Protein AF-A0A822YID9-F1 (afdb_monomer_lite)

Foldseek 3Di:
DDPVVVLVLLQVLCVVLVNHPCSPPDPVRDDPVSNVSSVVSVVQRDDPVPPPPDPPDPPPDDDPPDSPDDDDDDPDLVCLVPPNQKDFDDDPNDGQDIDGNVCLVVDPRPVSVVSVVVVVPPDDDDDDDDD

Sequence (131 aa):
MSKEQIAELVTENLAAVGLKGVEDRLPSELSGGMKKRVALARSIIYDNTKETIEPEGEDAMGKPGKIASYVVVTHQHSTIRRAVDRLLFLYEGRVVWEGMTDEFTTSTNPIVRQVKLHWVCLTPLTAYQLV

Structure (mmCIF, N/CA/C/O backbone):
data_AF-A0A822YID9-F1
#
_entry.id   AF-A0A822YID9-F1
#
loop_
_atom_site.group_PDB
_atom_site.id
_atom_site.type_symbol
_atom_site.label_atom_id
_atom_site.label_alt_id
_atom_site.label_comp_id
_atom_site.label_asym_id
_atom_site.label_entity_id
_atom_site.label_seq_id
_atom_site.pdbx_PDB_ins_code
_atom_site.Cartn_x
_atom_site.Cartn_y
_atom_site.Cartn_z
_atom_site.occupancy
_atom_site.B_iso_or_equiv
_atom_site.auth_seq_id
_atom_site.auth_comp_id
_atom_site.auth_asym_id
_atom_site.auth_atom_id
_atom_site.pdbx_PDB_model_num
ATOM 1 N N . MET A 1 1 ? -22.283 10.931 10.666 1.00 70.75 1 MET A N 1
ATOM 2 C CA . MET A 1 1 ? -21.974 9.533 11.024 1.00 70.75 1 MET A CA 1
ATOM 3 C C . MET A 1 1 ? -22.184 9.323 12.513 1.00 70.75 1 MET A C 1
ATOM 5 O O . MET A 1 1 ? -21.739 10.160 13.295 1.00 70.75 1 MET A O 1
ATOM 9 N N . SER A 1 2 ? -22.864 8.246 12.900 1.00 86.56 2 SER A N 1
ATOM 10 C CA . SER A 1 2 ? -22.913 7.786 14.289 1.00 86.56 2 SER A CA 1
ATOM 11 C C . SER A 1 2 ? -21.573 7.155 14.699 1.00 86.56 2 SER A C 1
ATOM 13 O O . SER A 1 2 ? -20.729 6.861 13.847 1.00 86.56 2 SER A O 1
ATOM 15 N N . LYS A 1 3 ? -21.349 6.951 16.003 1.00 84.62 3 LYS A N 1
ATOM 16 C CA . LYS A 1 3 ? -20.117 6.307 16.496 1.00 84.62 3 LYS A CA 1
ATOM 17 C C . LYS A 1 3 ? -19.984 4.876 15.980 1.00 84.62 3 LYS A C 1
ATOM 19 O O . LYS A 1 3 ? -18.881 4.431 15.684 1.00 84.62 3 LYS A O 1
ATOM 24 N N . GLU A 1 4 ? -21.113 4.199 15.836 1.00 87.00 4 GLU A N 1
ATOM 25 C CA . GLU A 1 4 ? -21.224 2.835 15.331 1.00 87.00 4 GLU A CA 1
ATOM 26 C C . GLU A 1 4 ? -20.778 2.777 13.865 1.00 87.00 4 GLU A C 1
ATOM 28 O O . GLU A 1 4 ? -19.934 1.957 13.520 1.00 87.00 4 GLU A O 1
ATOM 33 N N . GLN A 1 5 ? -21.230 3.726 13.036 1.00 83.50 5 GLN A N 1
ATOM 34 C CA . GLN A 1 5 ? -20.811 3.832 11.631 1.00 83.50 5 GLN A CA 1
ATOM 35 C C . GLN A 1 5 ? -19.308 4.110 11.483 1.00 83.50 5 GLN A C 1
ATOM 37 O O . GLN A 1 5 ? -18.662 3.597 10.574 1.00 83.50 5 GLN A O 1
ATOM 42 N N . ILE A 1 6 ? -18.728 4.924 12.373 1.00 85.44 6 ILE A N 1
ATOM 43 C CA . ILE A 1 6 ? -17.280 5.184 12.370 1.00 85.44 6 ILE A CA 1
ATOM 44 C C . ILE A 1 6 ? -16.512 3.908 12.729 1.00 85.44 6 ILE A C 1
ATOM 46 O O . ILE A 1 6 ? -15.519 3.591 12.076 1.00 85.44 6 ILE A O 1
ATOM 50 N N . ALA A 1 7 ? -16.960 3.176 13.751 1.00 87.25 7 ALA A N 1
ATOM 51 C CA . ALA A 1 7 ? -16.314 1.941 14.187 1.00 87.25 7 ALA A CA 1
ATOM 52 C C . ALA A 1 7 ? -16.351 0.857 13.098 1.00 87.25 7 ALA A C 1
ATOM 54 O O . ALA A 1 7 ? -15.343 0.190 12.854 1.00 87.25 7 ALA A O 1
ATOM 55 N N . GLU A 1 8 ? -17.480 0.725 12.404 1.00 86.62 8 GLU A N 1
ATOM 56 C CA . GLU A 1 8 ? -17.638 -0.187 11.271 1.00 86.62 8 GLU A CA 1
ATOM 57 C C . GLU A 1 8 ? -16.682 0.178 10.127 1.00 86.62 8 GLU A C 1
ATOM 59 O O . GLU A 1 8 ? -15.867 -0.652 9.718 1.00 86.62 8 GLU A O 1
ATOM 64 N N . LEU A 1 9 ? -16.659 1.451 9.713 1.00 85.19 9 LEU A N 1
ATOM 65 C CA . LEU A 1 9 ? -15.767 1.932 8.656 1.00 85.19 9 LEU A CA 1
ATOM 66 C C . LEU A 1 9 ? -14.284 1.712 8.998 1.00 85.19 9 LEU A C 1
ATOM 68 O O . LEU A 1 9 ? -13.495 1.294 8.148 1.00 85.19 9 LEU A O 1
ATOM 72 N N . VAL A 1 10 ? -13.879 1.979 10.242 1.00 87.31 10 VAL A N 1
ATOM 73 C CA . VAL A 1 10 ? -12.500 1.738 10.700 1.00 87.31 10 VAL A CA 1
ATOM 74 C C . VAL A 1 10 ? -12.158 0.249 10.641 1.00 87.31 10 VAL A C 1
ATOM 76 O O . VAL A 1 10 ? -11.082 -0.107 10.155 1.00 87.31 10 VAL A O 1
ATOM 79 N N . THR A 1 11 ? -13.073 -0.615 11.083 1.00 88.56 11 THR A N 1
ATOM 80 C CA . THR A 1 11 ? -12.890 -2.074 11.084 1.00 88.56 11 THR A CA 1
ATOM 81 C C . THR A 1 11 ? -12.700 -2.607 9.664 1.00 88.56 11 THR A C 1
ATOM 83 O O . THR A 1 11 ? -11.773 -3.377 9.401 1.00 88.56 11 THR A O 1
ATOM 86 N N . GLU A 1 12 ? -13.524 -2.158 8.717 1.00 84.75 12 GLU A N 1
ATOM 87 C CA . GLU A 1 12 ? -13.419 -2.551 7.310 1.00 84.75 12 GLU A CA 1
ATOM 88 C C . GLU A 1 12 ? -12.097 -2.100 6.676 1.00 84.75 12 GLU A C 1
ATOM 90 O O . GLU A 1 12 ? -11.402 -2.894 6.034 1.00 84.75 12 GLU A O 1
ATOM 95 N N . ASN A 1 13 ? -11.693 -0.847 6.904 1.00 84.25 13 ASN A N 1
ATOM 96 C CA . ASN A 1 13 ? -10.454 -0.304 6.344 1.00 84.25 13 ASN A CA 1
ATOM 97 C C . ASN A 1 13 ? -9.201 -0.965 6.939 1.00 84.25 13 ASN A C 1
ATOM 99 O O . ASN A 1 13 ? -8.228 -1.222 6.223 1.00 84.25 13 ASN A O 1
ATOM 103 N N . LEU A 1 14 ? -9.211 -1.294 8.235 1.00 86.81 14 LEU A N 1
ATOM 104 C CA . LEU A 1 14 ? -8.129 -2.062 8.853 1.00 86.81 14 LEU A CA 1
ATOM 105 C C . LEU A 1 14 ? -8.089 -3.505 8.339 1.00 86.81 14 LEU A C 1
ATOM 107 O O . LEU A 1 14 ? -7.001 -4.037 8.098 1.00 86.81 14 LEU A O 1
ATOM 111 N N . ALA A 1 15 ? -9.241 -4.132 8.095 1.00 85.62 15 ALA A N 1
ATOM 112 C CA . ALA A 1 15 ? -9.300 -5.451 7.476 1.00 85.62 15 ALA A CA 1
ATOM 113 C C . ALA A 1 15 ? -8.729 -5.446 6.045 1.00 85.62 15 ALA A C 1
ATOM 115 O O . ALA A 1 15 ? -7.960 -6.349 5.705 1.00 85.62 15 ALA A O 1
ATOM 116 N N . ALA A 1 16 ? -9.007 -4.408 5.247 1.00 79.06 16 ALA A N 1
ATOM 117 C CA . ALA A 1 16 ? -8.491 -4.259 3.882 1.00 79.06 16 ALA A CA 1
ATOM 118 C C . ALA A 1 16 ? -6.951 -4.213 3.812 1.00 79.06 16 ALA A C 1
ATOM 120 O O . ALA A 1 16 ? -6.353 -4.701 2.854 1.00 79.06 16 ALA A O 1
ATOM 121 N N . VAL A 1 17 ? -6.288 -3.695 4.853 1.00 81.38 17 VAL A N 1
ATOM 122 C CA . VAL A 1 17 ? -4.816 -3.697 4.970 1.00 81.38 17 VAL A CA 1
ATOM 123 C C . VAL A 1 17 ? -4.265 -4.888 5.771 1.00 81.38 17 VAL A C 1
ATOM 125 O O . VAL A 1 17 ? -3.083 -4.908 6.125 1.00 81.38 17 VAL A O 1
ATOM 128 N N . GLY A 1 18 ? -5.093 -5.888 6.083 1.00 82.69 18 GLY A N 1
ATOM 129 C CA . GLY A 1 18 ? -4.688 -7.094 6.810 1.00 82.69 18 GLY A CA 1
ATOM 130 C C . GLY A 1 18 ? -4.384 -6.865 8.295 1.00 82.69 18 GLY A C 1
ATOM 131 O O . GLY A 1 18 ? -3.490 -7.510 8.844 1.00 82.69 18 GLY A O 1
ATOM 132 N N . LEU A 1 19 ? -5.080 -5.924 8.938 1.00 89.12 19 LEU A N 1
ATOM 133 C CA . LEU A 1 19 ? -4.953 -5.575 10.360 1.00 89.12 19 LEU A CA 1
ATOM 134 C C . LEU A 1 19 ? -6.269 -5.734 11.143 1.00 89.12 19 LEU A C 1
ATOM 136 O O . LEU A 1 19 ? -6.489 -5.028 12.121 1.00 89.12 19 LEU A O 1
ATOM 140 N N . LYS A 1 20 ? -7.137 -6.664 10.739 1.00 87.94 20 LYS A N 1
ATOM 141 C CA . LYS A 1 20 ? -8.365 -6.988 11.484 1.00 87.94 20 LYS A CA 1
ATOM 142 C C . LYS A 1 20 ? -8.039 -7.390 12.935 1.00 87.94 20 LYS A C 1
ATOM 144 O O . LYS A 1 20 ? -7.139 -8.208 13.138 1.00 87.94 20 LYS A O 1
ATOM 149 N N . GLY A 1 21 ? -8.769 -6.868 13.922 1.00 86.88 21 GLY A N 1
ATOM 150 C CA . GLY A 1 21 ? -8.576 -7.189 15.348 1.00 86.88 21 GLY A CA 1
ATOM 151 C C . GLY A 1 21 ? -7.491 -6.359 16.051 1.00 86.88 21 GLY A C 1
ATOM 152 O O . GLY A 1 21 ? -6.957 -6.769 17.084 1.00 86.88 21 GLY A O 1
ATOM 153 N N . VAL A 1 22 ? -7.076 -5.242 15.450 1.00 89.50 22 VAL A N 1
ATOM 154 C CA . VAL A 1 22 ? -6.026 -4.337 15.954 1.00 89.50 22 VAL A CA 1
ATOM 155 C C . VAL A 1 22 ? -6.601 -2.954 16.308 1.00 89.50 22 VAL A C 1
ATOM 157 O O . VAL A 1 22 ? -5.859 -2.069 16.723 1.00 89.50 22 VAL A O 1
ATOM 160 N N . GLU A 1 23 ? -7.915 -2.775 16.177 1.00 88.44 23 GLU A N 1
ATOM 161 C CA . GLU A 1 23 ? -8.655 -1.512 16.2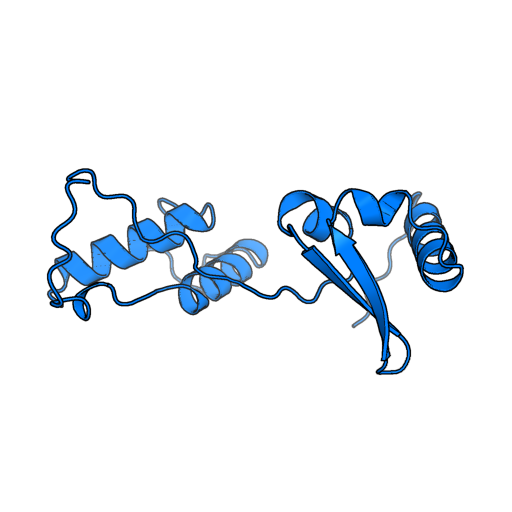88 1.00 88.44 23 GLU A CA 1
ATOM 162 C C . GLU A 1 23 ? -8.402 -0.798 17.628 1.00 88.44 23 GLU A C 1
ATOM 164 O O . GLU A 1 23 ? -8.224 0.418 17.655 1.00 88.44 23 GLU A O 1
ATOM 169 N N . ASP A 1 24 ? -8.310 -1.566 18.716 1.00 91.50 24 ASP A N 1
ATOM 170 C CA . ASP A 1 24 ? -8.187 -1.042 20.082 1.00 91.50 24 ASP A CA 1
ATOM 171 C C . ASP A 1 24 ? -6.735 -0.851 20.553 1.00 91.50 24 ASP A C 1
ATOM 173 O O . ASP A 1 24 ? -6.495 -0.421 21.683 1.00 91.50 24 ASP A O 1
ATOM 177 N N . ARG A 1 25 ? -5.740 -1.186 19.720 1.00 91.44 25 ARG A N 1
ATOM 178 C CA . ARG A 1 25 ? -4.326 -1.080 20.112 1.00 91.44 25 ARG A CA 1
ATOM 179 C C . ARG A 1 25 ? -3.815 0.347 19.990 1.00 91.44 25 ARG A C 1
ATOM 181 O O . ARG A 1 25 ? -4.028 1.030 18.987 1.00 91.44 25 ARG A O 1
ATOM 188 N N . LEU A 1 26 ? -3.021 0.767 20.967 1.00 92.69 26 LEU A N 1
ATOM 189 C CA . LEU A 1 26 ? -2.349 2.057 20.942 1.00 92.69 26 LEU A CA 1
ATOM 190 C C . LEU A 1 26 ? -1.197 2.062 19.926 1.00 92.69 26 LEU A C 1
ATOM 192 O O . LEU A 1 26 ? -0.544 1.038 19.706 1.00 92.69 26 LEU A O 1
ATOM 196 N N . PRO A 1 27 ? -0.839 3.226 19.349 1.00 88.62 27 PRO A N 1
ATOM 197 C CA . PRO A 1 27 ? 0.276 3.322 18.408 1.00 88.62 27 PRO A CA 1
ATOM 198 C C . PRO A 1 27 ? 1.607 2.784 18.955 1.00 88.62 27 PRO A C 1
ATOM 200 O O . PRO A 1 27 ? 2.422 2.270 18.188 1.00 88.62 27 PRO A O 1
ATOM 203 N N . SER A 1 28 ? 1.851 2.882 20.264 1.00 94.62 28 SER A N 1
ATOM 204 C CA . SER A 1 28 ? 3.041 2.331 20.930 1.00 94.62 28 SER A CA 1
ATOM 205 C C . SER A 1 28 ? 3.105 0.801 20.894 1.00 94.62 28 SER A C 1
ATOM 207 O O . SER A 1 28 ? 4.201 0.249 20.912 1.00 94.62 28 SER A O 1
ATOM 209 N N . GLU A 1 29 ? 1.965 0.124 20.775 1.00 93.75 29 GLU A N 1
ATOM 210 C CA . GLU A 1 29 ? 1.822 -1.339 20.807 1.00 93.75 29 GLU A CA 1
ATOM 211 C C . GLU A 1 29 ? 1.915 -1.976 19.409 1.00 93.75 29 GLU A C 1
ATOM 213 O O . GLU A 1 29 ? 1.853 -3.198 19.247 1.00 93.75 29 GLU A O 1
ATOM 218 N N . LEU A 1 30 ? 2.066 -1.151 18.371 1.00 91.50 30 LEU A N 1
ATOM 219 C CA . LEU A 1 30 ? 2.157 -1.588 16.984 1.00 91.50 30 LEU A CA 1
ATOM 220 C C . LEU A 1 30 ? 3.614 -1.756 16.544 1.00 91.50 30 LEU A C 1
ATOM 222 O O . LEU A 1 30 ? 4.455 -0.869 16.727 1.00 91.50 30 LEU A O 1
ATOM 226 N N . SER A 1 31 ? 3.895 -2.858 15.843 1.00 92.75 31 SER A N 1
ATOM 227 C CA . SER A 1 31 ? 5.172 -3.018 15.139 1.00 92.75 31 SER A CA 1
ATOM 228 C C . SER A 1 31 ? 5.337 -1.951 14.048 1.00 92.75 31 SER A C 1
ATOM 230 O O . SER A 1 31 ? 4.359 -1.404 13.532 1.00 92.75 31 SER A O 1
ATOM 232 N N . GLY A 1 32 ? 6.576 -1.673 13.629 1.00 89.25 32 GLY A N 1
ATOM 233 C CA . GLY A 1 32 ? 6.842 -0.697 12.562 1.00 89.25 32 GLY A CA 1
ATOM 234 C C . GLY A 1 32 ? 6.097 -1.004 11.254 1.00 89.25 32 GLY A C 1
ATOM 235 O O . GLY A 1 32 ? 5.593 -0.095 10.598 1.00 89.25 32 GLY A O 1
ATOM 236 N N . GLY A 1 33 ? 5.955 -2.287 10.902 1.00 84.50 33 GLY A N 1
ATOM 237 C CA . GLY A 1 33 ? 5.170 -2.716 9.741 1.00 84.50 33 GLY A CA 1
ATOM 238 C C . GLY A 1 33 ? 3.667 -2.482 9.912 1.00 84.50 33 GLY A C 1
ATOM 239 O O . GLY A 1 33 ? 3.007 -2.033 8.978 1.00 84.50 33 GLY A O 1
ATOM 240 N N . MET A 1 34 ? 3.128 -2.720 11.112 1.00 90.31 34 MET A N 1
ATOM 241 C CA . MET A 1 34 ? 1.721 -2.439 11.420 1.00 90.31 34 MET A CA 1
ATOM 242 C C . MET A 1 34 ? 1.435 -0.939 11.352 1.00 90.31 34 MET A C 1
ATOM 244 O O . MET A 1 34 ? 0.468 -0.550 10.711 1.00 90.31 34 MET A O 1
ATOM 248 N N . LYS A 1 35 ? 2.318 -0.090 11.892 1.00 89.94 35 LYS A N 1
ATOM 249 C CA . LYS A 1 35 ? 2.193 1.377 11.801 1.00 89.94 35 LYS A CA 1
ATOM 250 C C . LYS A 1 35 ? 2.082 1.867 10.356 1.00 89.94 35 LYS A C 1
ATOM 252 O O . LYS A 1 35 ? 1.227 2.694 10.059 1.00 89.94 35 LYS A O 1
ATOM 257 N N . LYS A 1 36 ? 2.900 1.323 9.445 1.00 85.50 36 LYS A N 1
ATOM 258 C CA . LYS A 1 36 ? 2.830 1.649 8.008 1.00 85.50 36 LYS A CA 1
ATOM 259 C C . LYS A 1 36 ? 1.480 1.268 7.401 1.00 85.50 36 LYS A C 1
ATOM 261 O O . LYS A 1 36 ? 0.910 2.045 6.645 1.00 85.50 36 LYS A O 1
ATOM 266 N N . ARG A 1 37 ? 0.950 0.094 7.754 1.00 86.31 37 ARG A N 1
ATOM 267 C CA . ARG A 1 37 ? -0.352 -0.373 7.259 1.00 86.31 37 ARG A CA 1
ATOM 268 C C . ARG A 1 37 ? -1.528 0.397 7.865 1.00 86.31 37 ARG A C 1
ATOM 270 O O . ARG A 1 37 ? -2.460 0.697 7.136 1.00 86.31 37 ARG A O 1
ATOM 277 N N . VAL A 1 38 ? -1.456 0.808 9.134 1.00 89.94 38 VAL A N 1
ATOM 278 C CA . VAL A 1 38 ? -2.438 1.729 9.740 1.00 89.94 38 VAL A CA 1
ATOM 279 C C . VAL A 1 38 ? -2.410 3.092 9.044 1.00 89.94 38 VAL A C 1
ATOM 281 O O . VAL A 1 38 ? -3.461 3.652 8.750 1.00 89.94 38 VAL A O 1
ATOM 284 N N . ALA A 1 39 ? -1.223 3.620 8.726 1.00 86.94 39 ALA A N 1
ATOM 285 C CA . ALA A 1 39 ? -1.103 4.863 7.967 1.00 86.94 39 ALA A CA 1
ATOM 286 C C . ALA A 1 39 ? -1.708 4.740 6.557 1.00 86.94 39 ALA A C 1
ATOM 288 O O . ALA A 1 39 ? -2.389 5.664 6.115 1.00 86.94 39 ALA A O 1
ATOM 289 N N . LEU A 1 40 ? -1.508 3.595 5.891 1.00 82.69 40 LEU A N 1
ATOM 290 C CA . LEU A 1 40 ? -2.150 3.287 4.612 1.00 82.69 40 LEU A CA 1
ATOM 291 C C . LEU A 1 40 ? -3.674 3.223 4.757 1.00 82.69 40 LEU A C 1
ATOM 293 O O . LEU A 1 40 ? -4.355 3.928 4.022 1.00 82.69 40 LEU A O 1
ATOM 297 N N . ALA A 1 41 ? -4.198 2.467 5.729 1.00 84.50 41 ALA A N 1
ATOM 298 C CA . ALA A 1 41 ? -5.634 2.397 6.013 1.00 84.50 41 ALA A CA 1
ATOM 299 C C . ALA A 1 41 ? -6.220 3.800 6.198 1.00 84.50 41 ALA A C 1
ATOM 301 O O . ALA A 1 41 ? -7.178 4.164 5.530 1.00 84.50 41 ALA A O 1
ATOM 302 N N . ARG A 1 42 ? -5.568 4.647 7.003 1.00 85.25 42 ARG A N 1
ATOM 303 C CA . ARG A 1 42 ? -5.991 6.038 7.210 1.00 85.25 42 ARG A CA 1
ATOM 304 C C . ARG A 1 42 ? -6.042 6.861 5.920 1.00 85.25 42 ARG A C 1
ATOM 306 O O . ARG A 1 42 ? -6.859 7.767 5.828 1.00 85.25 42 ARG A O 1
ATOM 313 N N . SER A 1 43 ? -5.168 6.585 4.953 1.00 81.19 43 SER A N 1
ATOM 314 C CA . SER A 1 43 ? -5.136 7.313 3.677 1.00 81.19 43 SER A CA 1
ATOM 315 C C . SER A 1 43 ? -6.216 6.877 2.683 1.00 81.19 43 SER A C 1
ATOM 317 O O . SER A 1 43 ? -6.525 7.640 1.775 1.00 81.19 43 SER A O 1
ATOM 319 N N . ILE A 1 44 ? -6.777 5.675 2.857 1.00 73.38 44 ILE A N 1
ATOM 320 C CA . ILE A 1 44 ? -7.785 5.095 1.956 1.00 73.38 44 ILE A CA 1
ATOM 321 C C . ILE A 1 44 ? -9.206 5.118 2.531 1.00 73.38 44 ILE A C 1
ATOM 323 O O . ILE A 1 44 ? -10.134 4.798 1.794 1.00 73.38 44 ILE A O 1
ATOM 327 N N . ILE A 1 45 ? -9.389 5.493 3.808 1.00 76.88 45 ILE A N 1
ATOM 328 C CA . ILE A 1 45 ? -10.721 5.668 4.409 1.00 76.88 45 ILE A CA 1
ATOM 329 C C . ILE A 1 45 ? -11.507 6.665 3.550 1.00 76.88 45 ILE A C 1
ATOM 331 O O . ILE A 1 45 ? -11.186 7.854 3.506 1.00 76.88 45 ILE A O 1
ATOM 335 N N . TYR A 1 46 ? -12.539 6.163 2.877 1.00 66.81 46 TYR A N 1
ATOM 336 C CA . TYR A 1 46 ? -13.470 6.952 2.082 1.00 66.81 46 TYR A CA 1
ATOM 337 C C . TYR A 1 46 ? -14.808 7.055 2.820 1.00 66.81 46 TYR A C 1
ATOM 339 O O . TYR A 1 46 ? -15.338 6.051 3.291 1.00 66.81 46 TYR A O 1
ATOM 347 N N . ASP A 1 47 ? -15.345 8.270 2.942 1.00 64.88 47 ASP A N 1
ATOM 348 C CA . ASP A 1 47 ? -16.646 8.516 3.570 1.00 64.88 47 ASP A CA 1
ATOM 349 C C . ASP A 1 47 ? -17.767 8.203 2.569 1.00 64.88 47 ASP A C 1
ATOM 351 O O . ASP A 1 47 ? -18.152 9.040 1.751 1.00 64.88 47 ASP A O 1
ATOM 355 N N . ASN A 1 48 ? -18.283 6.977 2.634 1.00 56.28 48 ASN A N 1
ATOM 356 C CA . ASN A 1 48 ? -19.403 6.508 1.820 1.00 56.28 48 ASN A CA 1
ATOM 357 C C . ASN A 1 48 ? -20.756 7.123 2.223 1.00 56.28 48 ASN A C 1
ATOM 359 O O . ASN A 1 48 ? -21.742 6.914 1.523 1.00 56.28 48 ASN A O 1
ATOM 363 N N . THR A 1 49 ? -20.840 7.910 3.304 1.00 57.56 49 THR A N 1
ATOM 364 C CA . THR A 1 49 ? -22.111 8.528 3.723 1.00 57.56 49 THR A CA 1
ATOM 365 C C . THR A 1 49 ? -22.500 9.751 2.893 1.00 57.56 49 THR A C 1
ATOM 367 O O . THR A 1 49 ? -23.605 10.271 3.048 1.00 57.56 49 THR A O 1
ATOM 370 N N . LYS A 1 50 ? -21.621 10.206 1.989 1.00 56.16 50 LYS A N 1
ATOM 371 C CA . LYS A 1 50 ? -21.890 11.333 1.085 1.00 56.16 50 LYS A CA 1
ATOM 372 C C . LYS A 1 50 ? -22.603 10.952 -0.213 1.00 56.16 50 LYS A C 1
ATOM 374 O O . LYS A 1 50 ? -23.127 11.843 -0.877 1.00 56.16 50 LYS A O 1
ATOM 379 N N . GLU A 1 51 ? -22.684 9.670 -0.561 1.00 51.66 51 GLU A N 1
ATOM 380 C CA . GLU A 1 51 ? -23.446 9.213 -1.728 1.00 51.66 51 GLU A CA 1
ATOM 381 C C . GLU A 1 51 ? -24.917 8.975 -1.344 1.00 51.66 51 GLU A C 1
ATOM 383 O O . GLU A 1 51 ? -25.379 7.855 -1.181 1.00 51.66 51 GLU A O 1
ATOM 388 N N . THR A 1 52 ? -25.676 10.065 -1.184 1.00 45.03 52 THR A N 1
ATOM 389 C CA . THR A 1 52 ? -27.150 10.061 -1.322 1.00 45.03 52 THR A CA 1
ATOM 390 C C . THR A 1 52 ? -27.526 10.579 -2.712 1.00 45.03 52 THR A C 1
ATOM 392 O O . THR A 1 52 ? -28.322 11.502 -2.861 1.00 45.03 52 THR A O 1
ATOM 395 N N . ILE A 1 53 ? -26.900 10.032 -3.752 1.00 50.62 53 ILE A N 1
ATOM 396 C CA . ILE A 1 53 ? -27.425 10.149 -5.112 1.00 50.62 53 ILE A CA 1
ATOM 397 C C . ILE A 1 53 ? -27.777 8.723 -5.500 1.00 50.62 53 ILE A C 1
ATOM 399 O O . ILE A 1 53 ? -26.889 7.911 -5.734 1.00 50.62 53 ILE A O 1
ATOM 403 N N . GLU A 1 54 ? -29.068 8.418 -5.428 1.00 46.12 54 GLU A N 1
ATOM 404 C CA . GLU A 1 54 ? -29.642 7.106 -5.715 1.00 46.12 54 GLU A CA 1
ATOM 405 C C . GLU A 1 54 ? -29.110 6.565 -7.052 1.00 46.12 54 GLU A C 1
ATOM 407 O O . GLU A 1 54 ? -29.342 7.189 -8.092 1.00 46.12 54 GLU A O 1
ATOM 412 N N . PRO A 1 55 ? -28.407 5.420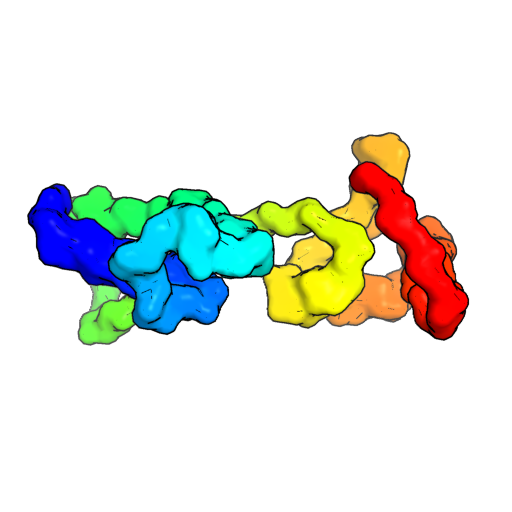 -7.077 1.00 42.69 55 PRO A N 1
ATOM 413 C CA . PRO A 1 55 ? -28.243 4.685 -8.309 1.00 42.69 55 PRO A CA 1
ATOM 414 C C . PRO A 1 55 ? -29.472 3.785 -8.465 1.00 42.69 55 PRO A C 1
ATOM 416 O O . PRO A 1 55 ? -29.650 2.816 -7.726 1.00 42.69 55 PRO A O 1
ATOM 419 N N . GLU A 1 56 ? -30.331 4.088 -9.437 1.00 41.94 56 GLU A N 1
ATOM 420 C CA . GLU A 1 56 ? -31.198 3.069 -10.029 1.00 41.94 56 GLU A CA 1
ATOM 421 C C . GLU A 1 56 ? -30.288 2.010 -10.669 1.00 41.94 56 GLU A C 1
ATOM 423 O O . GLU A 1 56 ? -29.771 2.173 -11.773 1.00 41.94 56 GLU A O 1
ATOM 428 N N . GLY A 1 57 ? -30.015 0.946 -9.922 1.00 42.22 57 GLY A N 1
ATOM 429 C CA . GLY A 1 57 ? -29.164 -0.150 -10.356 1.00 42.22 57 GLY A CA 1
ATOM 430 C C . GLY A 1 57 ? -29.159 -1.242 -9.303 1.00 42.22 57 GLY A C 1
ATOM 431 O O . GLY A 1 57 ? -28.521 -1.113 -8.262 1.00 42.22 57 GLY A O 1
ATOM 432 N N 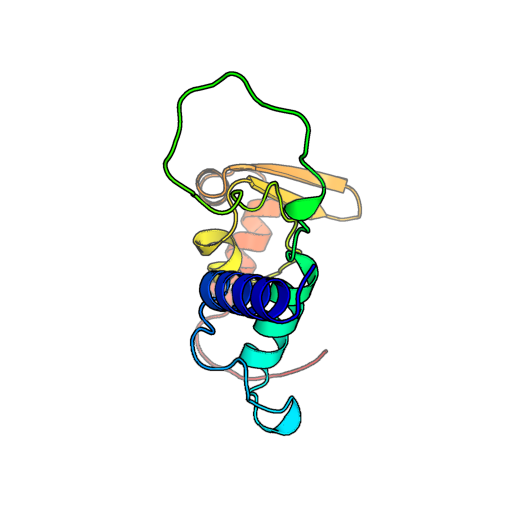. GLU A 1 58 ? -29.919 -2.299 -9.568 1.00 44.06 58 GLU A N 1
ATOM 433 C CA . GLU A 1 58 ? -30.012 -3.506 -8.755 1.00 44.06 58 GLU A CA 1
ATOM 434 C C . GLU A 1 58 ? -28.632 -4.152 -8.572 1.00 44.06 58 GLU A C 1
ATOM 436 O O . GLU A 1 58 ? -28.199 -4.939 -9.398 1.00 44.06 58 GLU A O 1
ATOM 441 N N . ASP A 1 59 ? -27.953 -3.839 -7.472 1.00 43.44 59 ASP A N 1
ATOM 442 C CA . ASP A 1 59 ? -26.878 -4.654 -6.900 1.00 43.44 59 ASP A CA 1
ATOM 443 C C . ASP A 1 59 ? -26.946 -4.520 -5.368 1.00 43.44 59 ASP A C 1
ATOM 445 O O . ASP A 1 59 ? -26.105 -3.919 -4.700 1.00 43.44 59 ASP A O 1
ATOM 449 N N . ALA A 1 60 ? -28.009 -5.083 -4.788 1.00 42.28 60 ALA A N 1
ATOM 450 C CA . ALA A 1 60 ? -28.316 -5.086 -3.355 1.00 42.28 60 ALA A CA 1
ATOM 451 C C . ALA A 1 60 ? -27.400 -6.011 -2.516 1.00 42.28 60 ALA A C 1
ATOM 453 O O . ALA A 1 60 ? -27.858 -6.701 -1.606 1.00 42.28 60 ALA A O 1
ATOM 454 N N . MET A 1 61 ? -26.095 -6.045 -2.801 1.00 40.00 61 MET A N 1
ATOM 455 C CA . MET A 1 61 ? -25.119 -6.803 -2.017 1.00 40.00 61 MET A CA 1
ATOM 456 C C . MET A 1 61 ? -23.882 -5.942 -1.760 1.00 40.00 61 MET A C 1
ATOM 458 O O . MET A 1 61 ? -22.987 -5.835 -2.599 1.00 40.00 61 MET A O 1
ATOM 462 N N . GLY A 1 62 ? -23.858 -5.329 -0.574 1.00 39.12 62 GLY A N 1
ATOM 463 C CA . GLY A 1 62 ? -22.823 -4.416 -0.098 1.00 39.12 62 GLY A CA 1
ATOM 464 C C . GLY A 1 62 ? -21.405 -4.948 -0.286 1.00 39.12 62 GLY A C 1
ATOM 465 O O . GLY A 1 62 ? -20.913 -5.766 0.492 1.00 39.12 62 GLY A O 1
ATOM 466 N N . LYS A 1 63 ? -20.723 -4.442 -1.311 1.00 44.53 63 LYS A N 1
ATOM 467 C CA . LYS A 1 63 ? -19.268 -4.500 -1.391 1.00 44.53 63 LYS A CA 1
ATOM 468 C C . LYS A 1 63 ? -18.759 -3.105 -1.046 1.00 44.53 63 LYS A C 1
ATOM 470 O O . LYS A 1 63 ? -19.106 -2.177 -1.778 1.00 44.53 63 LYS A O 1
ATOM 475 N N . PRO A 1 64 ? -17.971 -2.936 0.032 1.00 45.31 64 PRO A N 1
ATOM 476 C CA . PRO A 1 64 ? -17.338 -1.655 0.311 1.00 45.31 64 PRO A CA 1
ATOM 477 C C . PRO A 1 64 ? -16.573 -1.231 -0.941 1.00 45.31 64 PRO A C 1
ATOM 479 O O . PRO A 1 64 ? -15.906 -2.062 -1.571 1.00 45.31 64 PRO A O 1
ATOM 482 N N . GLY A 1 65 ? -16.766 0.028 -1.345 1.00 49.62 65 GLY A N 1
ATOM 483 C CA . GLY A 1 65 ? -16.230 0.579 -2.583 1.00 49.62 65 GLY A CA 1
ATOM 484 C C . GLY A 1 65 ? -14.774 0.161 -2.752 1.00 49.62 65 GLY A C 1
ATOM 485 O O . GLY A 1 65 ? -13.931 0.457 -1.904 1.00 49.62 65 GLY A O 1
ATOM 486 N N . LYS A 1 66 ? -14.491 -0.603 -3.815 1.00 52.53 66 LYS A N 1
ATOM 487 C CA . LYS A 1 66 ? -13.123 -0.987 -4.177 1.00 52.53 66 LYS A CA 1
ATOM 488 C C . LYS A 1 66 ? -12.277 0.282 -4.160 1.00 52.53 66 LYS A C 1
ATOM 490 O O . LYS A 1 66 ? -12.683 1.268 -4.769 1.00 52.53 66 LYS A O 1
ATOM 495 N N . ILE A 1 67 ? -11.130 0.248 -3.475 1.00 55.22 67 ILE A N 1
ATOM 496 C CA . ILE A 1 67 ? -10.141 1.335 -3.474 1.00 55.22 67 ILE A CA 1
ATOM 497 C C . ILE A 1 67 ? -10.013 1.850 -4.913 1.00 55.22 67 ILE A C 1
ATOM 499 O O . ILE A 1 67 ? -9.586 1.101 -5.790 1.00 55.22 67 ILE A O 1
ATOM 503 N N . ALA A 1 68 ? -10.450 3.089 -5.155 1.00 63.12 68 ALA A N 1
ATOM 504 C CA . ALA A 1 68 ? -10.677 3.583 -6.512 1.00 63.12 68 ALA A CA 1
ATOM 505 C C . ALA A 1 68 ? -9.377 3.636 -7.332 1.00 63.12 68 ALA A C 1
ATOM 507 O O . ALA A 1 68 ? -9.382 3.333 -8.521 1.00 63.12 68 ALA A O 1
ATOM 508 N N . SER A 1 69 ? -8.261 3.999 -6.691 1.00 64.06 69 SER A N 1
ATOM 509 C CA . SER A 1 69 ? -6.897 3.924 -7.223 1.00 64.06 69 SER A CA 1
ATOM 510 C C . SER A 1 69 ? -5.907 4.343 -6.130 1.00 64.06 69 SER A C 1
ATOM 512 O O . SER A 1 69 ? -6.246 5.161 -5.274 1.00 64.06 69 SER A O 1
ATOM 514 N N . TYR A 1 70 ? -4.682 3.817 -6.140 1.00 69.12 70 TYR A N 1
ATOM 515 C CA . TYR A 1 70 ? -3.606 4.270 -5.256 1.00 69.12 70 TYR A CA 1
ATOM 516 C C . TYR A 1 70 ? -2.262 4.246 -5.986 1.00 69.12 70 TYR A C 1
ATOM 518 O O . TYR A 1 70 ? -2.025 3.411 -6.856 1.00 69.12 70 TYR A O 1
ATOM 526 N N . VAL A 1 71 ? -1.372 5.174 -5.626 1.00 79.06 71 VAL A N 1
ATOM 527 C CA . VAL A 1 71 ? -0.019 5.270 -6.190 1.00 79.06 71 VAL A CA 1
ATOM 528 C C . VAL A 1 71 ? 0.989 4.887 -5.117 1.00 79.06 71 VAL A C 1
ATOM 530 O O . VAL A 1 71 ? 0.989 5.447 -4.021 1.00 79.06 71 VAL A O 1
ATOM 533 N N . VAL A 1 72 ? 1.870 3.941 -5.438 1.00 76.62 72 VAL A N 1
ATOM 534 C CA . VAL A 1 72 ? 2.943 3.492 -4.546 1.00 76.62 72 VAL A CA 1
ATOM 535 C C . VAL A 1 72 ? 4.287 3.852 -5.158 1.00 76.62 72 VAL A C 1
ATOM 537 O O . VAL A 1 72 ? 4.603 3.436 -6.268 1.00 76.62 72 VAL A O 1
ATOM 540 N N . VAL A 1 73 ? 5.111 4.575 -4.400 1.00 82.06 73 VAL A N 1
ATOM 541 C CA . VAL A 1 73 ? 6.519 4.802 -4.739 1.00 82.06 73 VAL A CA 1
ATOM 542 C C . VAL A 1 73 ? 7.354 3.787 -3.970 1.00 82.06 73 VAL A C 1
ATOM 544 O O . VAL A 1 73 ? 7.369 3.784 -2.739 1.00 82.06 73 VAL A O 1
ATOM 547 N N . THR A 1 74 ? 8.028 2.885 -4.680 1.00 80.50 74 THR A N 1
ATOM 548 C CA . THR A 1 74 ? 8.849 1.853 -4.045 1.00 80.50 74 THR A CA 1
ATOM 549 C C . THR A 1 74 ? 10.016 1.426 -4.923 1.00 80.50 74 THR A C 1
ATOM 551 O O . THR A 1 74 ? 9.913 1.376 -6.145 1.00 80.50 74 THR A O 1
ATOM 554 N N . HIS A 1 75 ? 11.118 1.070 -4.268 1.00 80.75 75 HIS A N 1
ATOM 555 C CA . HIS A 1 75 ? 12.261 0.392 -4.869 1.00 80.75 75 HIS A CA 1
ATOM 556 C C . HIS A 1 75 ? 12.270 -1.111 -4.515 1.00 80.75 75 HIS A C 1
ATOM 558 O O . HIS A 1 75 ? 13.315 -1.746 -4.541 1.00 80.75 75 HIS A O 1
ATOM 564 N N . GLN A 1 76 ? 11.141 -1.701 -4.107 1.00 76.88 76 GLN A N 1
ATOM 565 C CA . GLN A 1 76 ? 11.071 -3.119 -3.741 1.00 76.88 76 GLN A CA 1
ATOM 566 C C 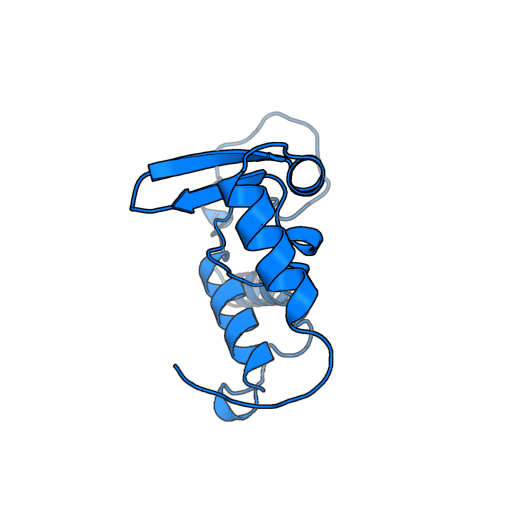. GLN A 1 76 ? 10.258 -3.920 -4.753 1.00 76.88 76 GLN A C 1
ATOM 568 O O . GLN A 1 76 ? 9.059 -3.709 -4.930 1.00 76.88 76 GLN A O 1
ATOM 573 N N . HIS A 1 77 ? 10.902 -4.904 -5.382 1.00 74.25 77 HIS A N 1
ATOM 574 C CA . HIS A 1 77 ? 10.304 -5.656 -6.487 1.00 74.25 77 HIS A CA 1
ATOM 575 C C . HIS A 1 77 ? 9.198 -6.597 -6.002 1.00 74.25 77 HIS A C 1
ATOM 577 O O . HIS A 1 77 ? 8.215 -6.817 -6.705 1.00 74.25 77 HIS A O 1
ATOM 583 N N . SER A 1 78 ? 9.321 -7.104 -4.773 1.00 73.25 78 SER A N 1
ATOM 584 C CA . SER A 1 78 ? 8.285 -7.902 -4.112 1.00 73.25 78 SER A CA 1
ATOM 585 C C . SER A 1 78 ? 6.989 -7.115 -3.904 1.00 73.25 78 SER A C 1
ATOM 587 O O . SER A 1 78 ? 5.910 -7.664 -4.106 1.00 73.25 78 SER A O 1
ATOM 589 N N . THR A 1 79 ? 7.085 -5.831 -3.547 1.00 72.00 79 THR A N 1
ATOM 590 C CA . THR A 1 79 ? 5.929 -4.936 -3.391 1.00 72.00 79 THR A CA 1
ATOM 591 C C . THR A 1 79 ? 5.276 -4.657 -4.737 1.00 72.00 79 THR A C 1
ATOM 593 O O . THR A 1 79 ? 4.066 -4.818 -4.861 1.00 72.00 79 THR A O 1
ATOM 596 N N . ILE A 1 80 ? 6.084 -4.324 -5.750 1.00 80.25 80 ILE A N 1
ATOM 597 C CA . ILE A 1 80 ? 5.623 -4.105 -7.127 1.00 80.25 80 ILE A CA 1
ATOM 598 C C . ILE A 1 80 ? 4.830 -5.323 -7.618 1.00 80.25 80 ILE A C 1
ATOM 600 O O . ILE A 1 80 ? 3.663 -5.199 -7.962 1.00 80.25 80 ILE A O 1
ATOM 604 N N . ARG A 1 81 ? 5.415 -6.526 -7.554 1.00 77.69 81 ARG A N 1
ATOM 605 C CA . ARG A 1 81 ? 4.760 -7.754 -8.036 1.00 77.69 81 ARG A CA 1
ATOM 606 C C . ARG A 1 81 ? 3.487 -8.136 -7.288 1.00 77.69 81 ARG A C 1
ATOM 608 O O . ARG A 1 81 ? 2.654 -8.833 -7.852 1.00 77.69 81 ARG A O 1
ATOM 615 N N . ARG A 1 82 ? 3.374 -7.777 -6.008 1.00 72.12 82 ARG A N 1
ATOM 616 C CA . ARG A 1 82 ? 2.253 -8.205 -5.162 1.00 72.12 82 ARG A CA 1
ATOM 617 C C . ARG A 1 82 ? 1.077 -7.235 -5.191 1.00 72.12 82 ARG A C 1
ATOM 619 O O . ARG A 1 82 ? -0.048 -7.674 -4.985 1.00 72.12 82 ARG A O 1
ATOM 626 N N . ALA A 1 83 ? 1.347 -5.941 -5.333 1.00 73.25 83 ALA A N 1
ATOM 627 C CA . ALA A 1 83 ? 0.376 -4.893 -5.035 1.00 73.25 83 ALA A CA 1
ATOM 628 C C . ALA A 1 83 ? 0.213 -3.858 -6.156 1.00 73.25 83 ALA A C 1
ATOM 630 O O . ALA A 1 83 ? -0.518 -2.900 -5.970 1.00 73.25 83 ALA A O 1
ATOM 631 N N . VAL A 1 84 ? 0.903 -3.982 -7.290 1.00 77.31 84 VAL A N 1
ATOM 632 C CA . VAL A 1 84 ? 0.837 -2.974 -8.356 1.00 77.31 84 VAL A CA 1
ATOM 633 C C . VAL A 1 84 ? 0.350 -3.614 -9.645 1.00 77.31 84 VAL A C 1
ATOM 635 O O . VAL A 1 84 ? 0.934 -4.593 -10.102 1.00 77.31 84 VAL A O 1
ATOM 638 N N . ASP A 1 85 ? -0.673 -3.024 -10.259 1.00 80.56 85 ASP A N 1
ATOM 639 C CA . ASP A 1 85 ? -1.199 -3.455 -11.560 1.00 80.56 85 ASP A CA 1
ATOM 640 C C . ASP A 1 85 ? -0.444 -2.801 -12.735 1.00 80.56 85 ASP A C 1
ATOM 642 O O . ASP A 1 85 ? -0.073 -3.471 -13.699 1.00 80.56 85 ASP A O 1
ATOM 646 N N . ARG A 1 86 ? -0.170 -1.489 -12.640 1.00 82.38 86 ARG A N 1
ATOM 647 C CA . ARG A 1 86 ? 0.571 -0.694 -13.638 1.00 82.38 86 ARG A CA 1
ATOM 648 C C . ARG A 1 86 ? 1.769 -0.003 -13.011 1.00 82.38 86 ARG A C 1
ATOM 650 O O . ARG A 1 86 ? 1.650 0.598 -11.946 1.00 82.38 86 ARG A O 1
ATOM 657 N N . LEU A 1 87 ? 2.902 -0.024 -13.705 1.00 87.00 87 LEU A N 1
ATOM 658 C CA . LEU A 1 87 ? 4.144 0.556 -13.215 1.00 87.00 87 LEU A CA 1
ATOM 659 C C . LEU A 1 87 ? 4.654 1.662 -14.141 1.00 87.00 87 LEU A C 1
ATOM 661 O O . LEU A 1 87 ? 4.707 1.511 -15.357 1.00 87.00 87 LEU A O 1
ATOM 665 N N . LEU A 1 88 ? 5.063 2.767 -13.521 1.00 87.56 88 LEU A N 1
ATOM 666 C CA . LEU A 1 88 ? 5.763 3.885 -14.142 1.00 87.56 88 LEU A CA 1
ATOM 667 C C . LEU A 1 88 ? 7.200 3.881 -13.626 1.00 87.56 88 LEU A C 1
ATOM 669 O O . LEU A 1 88 ? 7.432 3.981 -12.420 1.00 87.56 88 LEU A O 1
ATOM 673 N N . PHE A 1 89 ? 8.170 3.762 -14.528 1.00 85.62 89 PHE A N 1
ATOM 674 C CA . PHE A 1 89 ? 9.585 3.804 -14.183 1.00 85.62 89 PHE A CA 1
ATOM 675 C C . PHE A 1 89 ? 10.161 5.179 -14.523 1.00 85.62 89 PHE A C 1
ATOM 677 O O . PHE A 1 89 ? 10.262 5.557 -15.694 1.00 85.62 89 PHE A O 1
ATOM 684 N N . LEU A 1 90 ? 10.543 5.922 -13.487 1.00 83.12 90 LEU A N 1
ATOM 685 C CA . LEU A 1 90 ? 11.124 7.254 -13.609 1.00 83.12 90 LEU A CA 1
ATOM 686 C C . LEU A 1 90 ? 12.655 7.174 -13.543 1.00 83.12 90 LEU A C 1
ATOM 688 O O . LEU A 1 90 ? 13.208 6.564 -12.630 1.00 83.12 90 LEU A O 1
ATOM 692 N N . TYR A 1 91 ? 13.339 7.822 -14.482 1.00 80.88 91 TYR A N 1
ATOM 693 C CA . TYR A 1 91 ? 14.792 7.977 -14.493 1.00 80.88 91 TYR A CA 1
ATOM 694 C C . TYR A 1 91 ? 15.145 9.399 -14.942 1.00 80.88 91 TYR A C 1
ATOM 696 O O . TYR A 1 91 ? 14.616 9.878 -15.943 1.00 80.88 91 TYR A O 1
ATOM 704 N N . GLU A 1 92 ? 15.973 10.097 -14.159 1.00 85.44 92 GLU A N 1
ATOM 705 C CA . GLU A 1 92 ? 16.353 11.506 -14.388 1.00 85.44 92 GLU A CA 1
ATOM 706 C C . GLU A 1 92 ? 15.157 12.446 -14.647 1.00 85.44 92 GLU A C 1
ATOM 708 O O . GLU A 1 92 ? 15.167 13.295 -15.537 1.00 85.44 92 GLU A O 1
ATOM 713 N N . GLY A 1 93 ? 14.078 12.268 -13.878 1.00 83.38 93 GLY A N 1
ATOM 714 C CA . GLY A 1 93 ? 12.864 13.083 -13.998 1.00 83.38 93 GLY A CA 1
ATOM 715 C C . GLY A 1 93 ? 12.018 12.794 -15.243 1.00 83.38 93 GLY A C 1
ATOM 716 O O . GLY A 1 93 ? 11.042 13.499 -15.485 1.00 83.38 93 GLY A O 1
ATOM 717 N N . ARG A 1 94 ? 12.350 11.759 -16.024 1.00 78.19 94 ARG A N 1
ATOM 718 C CA . ARG A 1 94 ? 11.592 11.332 -17.206 1.00 78.19 94 ARG A CA 1
ATOM 719 C C . ARG A 1 94 ? 11.010 9.942 -17.000 1.00 78.19 94 ARG A C 1
ATOM 721 O O . ARG A 1 94 ? 11.654 9.070 -16.419 1.00 78.19 94 ARG A O 1
ATOM 728 N N . VAL A 1 95 ? 9.797 9.720 -17.500 1.00 84.69 95 VAL A N 1
ATOM 729 C CA . VAL A 1 95 ? 9.218 8.373 -17.567 1.00 84.69 95 VAL A CA 1
ATOM 730 C C . VAL A 1 95 ? 9.930 7.635 -18.693 1.00 84.69 95 VAL A C 1
ATOM 732 O O . VAL A 1 95 ? 9.775 7.981 -19.861 1.00 84.69 95 VAL A O 1
ATOM 735 N N . VAL A 1 96 ? 10.760 6.658 -18.339 1.00 86.69 96 VAL A N 1
ATOM 736 C CA . VAL A 1 96 ? 11.528 5.866 -19.315 1.00 86.69 96 VAL A CA 1
ATOM 737 C C . VAL A 1 96 ? 10.863 4.531 -19.632 1.00 86.69 96 VAL A C 1
ATOM 739 O O . VAL A 1 96 ? 11.249 3.870 -20.595 1.00 86.69 96 VAL A O 1
ATOM 742 N N . TRP A 1 97 ? 9.873 4.124 -18.833 1.00 87.50 97 TRP A N 1
ATOM 743 C CA . TRP A 1 97 ? 9.063 2.940 -19.090 1.00 87.50 97 TRP A CA 1
ATOM 744 C C . TRP A 1 97 ? 7.700 3.037 -18.399 1.00 87.50 97 TRP A C 1
ATOM 746 O O . TRP A 1 97 ? 7.601 3.536 -17.279 1.00 87.50 97 TRP A O 1
ATOM 756 N N . GLU A 1 98 ? 6.672 2.523 -19.063 1.00 87.81 98 GLU A N 1
ATOM 757 C CA . GLU A 1 98 ? 5.309 2.382 -18.557 1.00 87.81 98 GLU A CA 1
ATOM 758 C C . GLU A 1 98 ? 4.726 1.068 -19.090 1.00 87.81 98 GLU A C 1
ATOM 760 O O . GLU A 1 98 ? 4.967 0.722 -20.247 1.00 87.81 98 GLU A O 1
ATOM 765 N N . GLY A 1 99 ? 3.963 0.349 -18.268 1.00 86.88 99 GLY A N 1
ATOM 766 C CA . GLY A 1 99 ? 3.278 -0.874 -18.687 1.00 86.88 99 GLY A CA 1
ATOM 767 C C . GLY A 1 99 ? 2.626 -1.616 -17.527 1.00 86.88 99 GLY A C 1
ATOM 768 O O . GLY A 1 99 ? 2.588 -1.118 -16.394 1.00 86.88 99 GLY A O 1
ATOM 769 N N . MET A 1 100 ? 2.114 -2.814 -17.808 1.00 87.12 100 MET A N 1
ATOM 770 C CA . MET A 1 100 ? 1.622 -3.713 -16.762 1.00 87.12 100 MET A CA 1
ATOM 771 C C . MET A 1 100 ? 2.784 -4.359 -15.992 1.00 87.12 100 MET A C 1
ATOM 773 O O . MET A 1 100 ? 3.892 -4.538 -16.503 1.00 87.12 100 MET A O 1
ATOM 777 N N . THR A 1 101 ? 2.565 -4.681 -14.718 1.00 84.00 101 THR A N 1
ATOM 778 C CA . THR A 1 101 ? 3.627 -5.208 -13.840 1.00 84.00 101 THR A CA 1
ATOM 779 C C . THR A 1 101 ? 4.243 -6.523 -14.339 1.00 84.00 101 THR A C 1
ATOM 781 O O . THR A 1 101 ? 5.431 -6.777 -14.124 1.00 84.00 101 THR A O 1
ATOM 784 N N . ASP A 1 102 ? 3.473 -7.365 -15.019 1.00 83.19 102 ASP A N 1
ATOM 785 C CA . ASP A 1 102 ? 3.937 -8.602 -15.656 1.00 83.19 102 ASP A CA 1
ATOM 786 C C . ASP A 1 102 ? 4.888 -8.335 -16.841 1.00 83.19 102 ASP A C 1
ATOM 788 O O . ASP A 1 102 ? 5.962 -8.947 -16.933 1.00 83.19 102 ASP A O 1
ATOM 792 N N . GLU A 1 103 ? 4.571 -7.345 -17.675 1.00 83.56 103 GLU A N 1
ATOM 793 C CA . GLU A 1 103 ? 5.383 -6.884 -18.812 1.00 83.56 103 GLU A CA 1
ATOM 794 C C . GLU A 1 103 ? 6.718 -6.251 -18.386 1.00 83.56 103 GLU A C 1
ATOM 796 O O . GLU A 1 103 ? 7.699 -6.234 -19.141 1.00 83.56 103 GLU A O 1
ATOM 801 N N . PHE A 1 104 ? 6.808 -5.760 -17.146 1.00 80.62 104 PHE A N 1
ATOM 802 C CA . PHE A 1 104 ? 8.036 -5.152 -16.628 1.00 80.62 104 PHE A CA 1
ATOM 803 C C . PHE A 1 104 ? 9.235 -6.105 -16.725 1.00 80.62 104 PHE A C 1
ATOM 805 O O . PHE A 1 104 ? 10.359 -5.709 -17.062 1.00 80.62 104 PHE A O 1
ATOM 812 N N . THR A 1 105 ? 9.006 -7.397 -16.481 1.00 70.12 105 THR A N 1
ATOM 813 C CA . THR A 1 105 ? 10.066 -8.412 -16.484 1.00 70.12 105 THR A CA 1
ATOM 814 C C . THR A 1 105 ? 10.616 -8.686 -17.885 1.00 70.12 105 THR A C 1
ATOM 816 O O . THR A 1 105 ? 11.832 -8.843 -18.038 1.00 70.12 105 THR A O 1
ATOM 819 N N . THR A 1 106 ? 9.773 -8.616 -18.914 1.00 77.31 106 THR A N 1
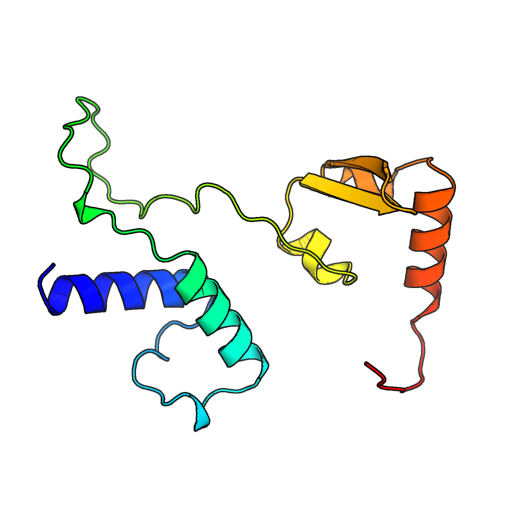ATOM 820 C CA . THR A 1 106 ? 10.120 -8.897 -20.316 1.00 77.31 106 THR A CA 1
ATOM 821 C C . THR A 1 106 ? 10.603 -7.666 -21.084 1.00 77.31 106 THR A C 1
ATOM 823 O O . THR A 1 106 ? 11.173 -7.810 -22.164 1.00 77.31 106 THR A O 1
ATOM 826 N N . SER A 1 107 ? 10.481 -6.467 -20.500 1.00 76.19 107 SER A N 1
ATOM 827 C CA . SER A 1 107 ? 10.944 -5.214 -21.108 1.00 76.19 107 SER A CA 1
ATOM 828 C C . SER A 1 107 ? 12.388 -5.285 -21.638 1.00 76.19 107 SER A C 1
ATOM 830 O O . SER A 1 107 ? 13.318 -5.707 -20.932 1.00 76.19 107 SER A O 1
ATOM 832 N N . THR A 1 108 ? 12.563 -4.838 -22.885 1.00 76.81 108 THR A N 1
ATOM 833 C CA . THR A 1 108 ? 13.836 -4.748 -23.621 1.00 76.81 108 THR A CA 1
ATOM 834 C C . THR A 1 108 ? 14.572 -3.430 -23.397 1.00 76.81 108 THR A C 1
ATOM 836 O O . THR A 1 108 ? 15.714 -3.300 -23.837 1.00 76.81 108 THR A O 1
ATOM 839 N N . ASN A 1 109 ? 13.965 -2.472 -22.688 1.00 76.81 109 ASN A N 1
ATOM 840 C CA . ASN A 1 109 ? 14.578 -1.172 -22.442 1.00 76.81 109 ASN A CA 1
ATOM 841 C C . ASN A 1 109 ? 15.901 -1.340 -21.652 1.00 76.81 109 ASN A C 1
ATOM 843 O O . ASN A 1 109 ? 15.898 -1.976 -20.591 1.00 76.81 109 ASN A O 1
ATOM 847 N N . PRO A 1 110 ? 17.029 -0.790 -22.143 1.00 74.94 110 PRO A N 1
ATOM 848 C CA . PRO A 1 110 ? 18.352 -1.001 -21.556 1.00 74.94 110 PRO A CA 1
ATOM 849 C C . PRO A 1 110 ? 18.477 -0.464 -20.124 1.00 74.94 110 PRO A C 1
ATOM 851 O O . PRO A 1 110 ? 19.079 -1.135 -19.289 1.00 74.94 110 PRO A O 1
ATOM 854 N N . ILE A 1 111 ? 17.845 0.672 -19.803 1.00 74.62 111 ILE A N 1
ATOM 855 C CA . ILE A 1 111 ? 17.843 1.251 -18.446 1.00 74.62 111 ILE A CA 1
ATOM 856 C C . ILE A 1 111 ? 17.070 0.330 -17.499 1.00 74.62 111 ILE A C 1
ATOM 858 O O . ILE A 1 111 ? 17.549 -0.033 -16.425 1.00 74.62 111 ILE A O 1
ATOM 862 N N . VAL A 1 112 ? 15.897 -0.131 -17.935 1.00 73.06 112 VAL A N 1
ATOM 863 C CA . VAL A 1 112 ? 15.063 -1.050 -17.152 1.00 73.06 112 VAL A CA 1
ATOM 864 C C . VAL A 1 112 ? 15.783 -2.389 -16.939 1.00 73.06 112 VAL A C 1
ATOM 866 O O . VAL A 1 112 ? 15.734 -2.957 -15.851 1.00 73.06 112 VAL A O 1
ATOM 869 N N . ARG A 1 113 ? 16.505 -2.896 -17.947 1.00 70.69 113 ARG A N 1
ATOM 870 C CA . ARG A 1 113 ? 17.335 -4.109 -17.841 1.00 70.69 113 ARG A CA 1
ATOM 871 C C . ARG A 1 113 ? 18.530 -3.939 -16.901 1.00 70.69 113 ARG A C 1
ATOM 873 O O . ARG A 1 113 ? 18.802 -4.851 -16.125 1.00 70.69 113 ARG A O 1
ATOM 880 N N . GLN A 1 114 ? 19.216 -2.800 -16.938 1.00 66.69 114 GLN A N 1
ATOM 881 C CA . GLN A 1 114 ? 20.340 -2.505 -16.046 1.00 66.69 114 GLN A CA 1
ATOM 882 C C . GLN A 1 114 ? 19.891 -2.456 -14.582 1.00 66.69 114 GLN A C 1
ATOM 884 O O . GLN A 1 114 ? 20.528 -3.052 -13.715 1.00 66.69 114 GLN A O 1
ATOM 889 N N . VAL A 1 115 ? 18.752 -1.813 -14.314 1.00 63.31 115 VAL A N 1
ATOM 890 C CA . VAL A 1 115 ? 18.147 -1.786 -12.981 1.00 63.31 115 VAL A CA 1
ATOM 891 C C . VAL A 1 115 ? 17.705 -3.197 -12.576 1.00 63.31 115 VAL A C 1
ATOM 893 O O . VAL A 1 115 ? 18.073 -3.643 -11.498 1.00 63.31 115 VAL A O 1
ATOM 896 N N . LYS A 1 116 ? 17.049 -3.976 -13.453 1.00 61.12 116 LYS A N 1
ATOM 897 C CA . LYS A 1 116 ? 16.744 -5.400 -13.187 1.00 61.12 116 LYS A CA 1
ATOM 898 C C . LYS A 1 116 ? 17.985 -6.194 -12.751 1.00 61.12 116 LYS A C 1
ATOM 900 O O . LYS A 1 116 ? 17.925 -6.913 -11.757 1.00 61.12 116 LYS A O 1
ATOM 905 N N . LEU A 1 117 ? 19.106 -6.049 -13.461 1.00 51.28 117 LEU A N 1
ATOM 906 C CA . LEU A 1 117 ? 20.367 -6.738 -13.155 1.00 51.28 117 LEU A CA 1
ATOM 907 C C . LEU A 1 117 ? 20.966 -6.297 -11.814 1.00 51.28 117 LEU A C 1
ATOM 909 O O . LEU A 1 117 ? 21.431 -7.139 -11.050 1.00 51.28 117 LEU A O 1
ATOM 913 N N . HIS A 1 118 ? 20.882 -5.007 -11.484 1.00 48.88 118 HIS A N 1
ATOM 914 C CA . HIS A 1 118 ? 21.312 -4.491 -10.184 1.00 48.88 118 HIS A CA 1
ATOM 915 C C . HIS A 1 118 ? 20.479 -5.068 -9.021 1.00 48.88 118 HIS A C 1
ATOM 917 O O . HIS A 1 118 ? 21.001 -5.298 -7.936 1.00 48.88 118 HIS A O 1
ATOM 923 N N . TRP A 1 119 ? 19.197 -5.369 -9.252 1.00 45.16 119 TRP A N 1
ATOM 924 C CA . TRP A 1 119 ? 18.296 -5.913 -8.230 1.00 45.16 119 TRP A CA 1
ATOM 925 C C . TRP A 1 119 ? 18.424 -7.433 -8.078 1.00 45.16 119 TRP A C 1
ATOM 927 O O . TRP A 1 119 ? 18.199 -7.958 -6.992 1.00 45.16 119 TRP A O 1
ATOM 937 N N . VAL A 1 120 ? 18.818 -8.141 -9.142 1.00 36.91 120 VAL A N 1
ATOM 938 C CA . VAL A 1 120 ? 19.132 -9.582 -9.109 1.00 36.91 120 VAL A CA 1
ATOM 939 C C . VAL A 1 120 ? 20.477 -9.849 -8.419 1.00 36.91 120 VAL A C 1
ATOM 941 O O . VAL A 1 120 ? 20.634 -10.881 -7.774 1.00 36.91 120 VAL A O 1
ATOM 944 N N . CYS A 1 121 ? 21.430 -8.914 -8.485 1.00 29.94 121 CYS A N 1
ATOM 945 C CA . CYS A 1 121 ? 22.761 -9.096 -7.896 1.00 29.94 121 CYS A CA 1
ATOM 946 C C . CYS A 1 121 ? 22.848 -8.813 -6.380 1.00 29.94 121 CYS A C 1
ATOM 948 O O . CYS A 1 121 ? 23.915 -8.993 -5.801 1.00 29.94 121 CYS A O 1
ATOM 950 N N . LEU A 1 122 ? 21.752 -8.410 -5.718 1.00 33.38 122 LEU A N 1
ATOM 951 C CA . LEU A 1 122 ? 21.709 -8.116 -4.272 1.00 33.38 122 LEU A CA 1
ATOM 952 C C . LEU A 1 122 ? 21.185 -9.269 -3.392 1.00 33.38 122 LEU A C 1
ATOM 954 O O . LEU A 1 122 ? 20.825 -9.065 -2.234 1.00 33.38 122 LEU A O 1
ATOM 958 N N . THR A 1 123 ? 21.201 -10.504 -3.891 1.00 41.97 123 THR A N 1
ATOM 959 C CA . THR A 1 123 ? 21.214 -11.698 -3.029 1.00 41.97 123 THR A CA 1
ATOM 960 C C . THR A 1 123 ? 22.308 -12.631 -3.544 1.00 41.97 123 THR A C 1
ATOM 962 O O . THR A 1 123 ? 22.139 -13.179 -4.633 1.00 41.97 123 THR A O 1
ATOM 965 N N . PRO A 1 124 ? 23.437 -12.775 -2.824 1.00 38.53 124 PRO A N 1
ATOM 966 C CA . PRO A 1 124 ? 23.449 -13.246 -1.437 1.00 38.53 124 PRO A CA 1
ATOM 967 C C . PRO A 1 124 ? 24.290 -12.378 -0.480 1.00 38.53 124 PRO A C 1
ATOM 969 O O . PRO A 1 124 ? 25.261 -11.768 -0.895 1.00 38.53 124 PRO A O 1
ATOM 972 N N . LEU A 1 125 ? 23.916 -12.379 0.808 1.00 42.28 125 LEU A N 1
ATOM 973 C CA . LEU A 1 125 ? 24.689 -11.906 1.970 1.00 42.28 125 LEU A CA 1
ATOM 974 C C . LEU A 1 125 ? 25.515 -10.616 1.783 1.00 42.28 125 LEU A C 1
ATOM 976 O O . LEU A 1 125 ? 26.620 -10.648 1.258 1.00 42.28 125 LEU A O 1
ATOM 980 N N . THR A 1 126 ? 25.066 -9.507 2.371 1.00 33.09 126 THR A N 1
ATOM 981 C CA . THR A 1 126 ? 25.692 -8.845 3.540 1.00 33.09 126 THR A CA 1
ATOM 982 C C . THR A 1 126 ? 24.881 -7.584 3.853 1.00 33.09 126 THR A C 1
ATOM 984 O O . THR A 1 126 ? 24.415 -6.883 2.958 1.00 33.09 126 THR A O 1
ATOM 987 N N . ALA A 1 127 ? 24.658 -7.345 5.143 1.00 35.41 127 ALA A N 1
ATOM 988 C CA . ALA A 1 127 ? 24.048 -6.147 5.699 1.00 35.41 127 ALA A CA 1
ATOM 989 C C . ALA A 1 127 ? 24.680 -4.853 5.161 1.00 35.41 127 ALA A C 1
ATOM 991 O O . ALA A 1 127 ? 25.885 -4.822 4.975 1.00 35.41 127 ALA A O 1
ATOM 992 N N . TYR A 1 128 ? 23.884 -3.796 4.993 1.00 30.27 128 TYR A N 1
ATOM 993 C CA . TYR A 1 128 ? 24.091 -2.490 5.633 1.00 30.27 128 TYR A CA 1
ATOM 994 C C . TYR A 1 128 ? 22.832 -1.635 5.421 1.00 30.27 128 TYR A C 1
ATOM 996 O O . TYR A 1 128 ? 22.386 -1.409 4.298 1.00 30.27 128 TYR A O 1
ATOM 1004 N N . GLN A 1 129 ? 22.241 -1.185 6.531 1.00 32.56 129 GLN A N 1
ATOM 1005 C CA . GLN A 1 129 ? 21.416 0.024 6.558 1.00 32.56 129 GLN A CA 1
ATOM 1006 C C . GLN A 1 129 ? 22.206 1.172 5.928 1.00 32.56 129 GLN A C 1
ATOM 1008 O O . GLN A 1 129 ? 23.395 1.277 6.218 1.00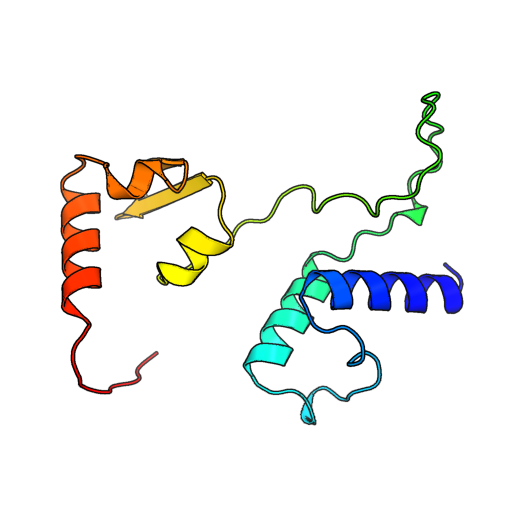 32.56 129 GLN A O 1
ATOM 1013 N N . LEU A 1 130 ? 21.538 2.071 5.203 1.00 26.14 130 LEU A N 1
ATOM 1014 C CA . LEU A 1 130 ? 21.641 3.517 5.430 1.00 26.14 130 LEU A CA 1
ATOM 1015 C C . LEU A 1 130 ? 20.674 4.284 4.513 1.00 26.14 130 LEU A C 1
ATOM 1017 O O . LEU A 1 130 ? 20.776 4.199 3.295 1.00 26.14 130 LEU A O 1
ATOM 1021 N N . VAL A 1 131 ? 19.812 5.047 5.200 1.00 34.81 131 VAL A N 1
ATOM 1022 C CA . VAL A 1 131 ? 18.944 6.167 4.781 1.00 34.81 131 VAL A CA 1
ATOM 1023 C C . VAL A 1 131 ? 17.799 5.851 3.819 1.00 34.81 131 VAL A C 1
ATOM 1025 O O . VAL A 1 131 ? 18.027 5.669 2.608 1.00 34.81 131 VAL A O 1
#

InterPro domains:
  IPR027417 P-loop containing nucleoside triphosphate hydrolase [G3DSA:3.40.50.300] (1-50)
  IPR027417 P-loop containing nucleoside triphosphate hydrolase [G3DSA:3.40.50.300] (58-118)
  IPR027417 P-loop containing nucleoside triphosphate hydrolase [SSF52540] (2-108)

Secondary structure (DSSP, 8-state):
--HHHHHHHHHHHHHHTT-TT-TT--GGGS-HHHHHHHHHHHHH---GGG--S-------S-------------S-HHHHHHH-SEEEEEETTEEEEEEETTHHHH---HHHHHHHHHHHTT-S-------

pLDDT: mean 71.31, std 18.72, range [26.14, 94.62]

Radius of gyration: 19.86 Å; chains: 1; bounding box: 57×26×45 Å

Organism: Nelumbo nucifera (NCBI:txid4432)